Protein 1VJW (pdb70)

Foldseek 3Di:
DFKDFAQVQFQLPCQLCVQPVCQWDRDPVSGIDGNCRDDDDPSLVVSQVPRPRNRMDDD

Solvent-accessible surface area: 3542 Å² total; per-residue (Å²): 55,99,1,112,39,80,57,144,32,16,116,17,69,10,53,11,63,125,80,0,80,90,0,0,71,60,17,166,119,35,73,18,99,32,77,60,70,116,9,118,55,96,33,0,114,81,0,19,128,52,24,81,63,56,5,13,55,37,139

Structure (mmCIF, N/CA/C/O backbone):
data_1VJW
#
_entry.id   1VJW
#
_cell.length_a   29.630
_cell.length_b   38.020
_cell.length_c   44.360
_cell.angle_alpha   90.00
_cell.angle_beta   90.00
_cell.angle_gamma   90.00
#
_symmetry.space_group_name_H-M   'P 21 21 21'
#
loop_
_entity.id
_entity.type
_entity.pdbx_description
1 polymer FERREDOXIN(A)
2 non-polymer 'IRON/SULFUR CLUSTER'
3 water water
#
loop_
_atom_site.group_PDB
_atom_site.id
_atom_site.type_symbol
_atom_site.label_atom_id
_atom_site.label_alt_id
_atom_site.label_comp_id
_atom_site.label_asym_id
_atom_site.label_entity_id
_atom_site.label_seq_id
_atom_site.pdbx_PDB_ins_code
_atom_site.Cartn_x
_atom_site.Cartn_y
_atom_site.Cartn_z
_atom_site.occupancy
_atom_site.B_iso_or_equiv
_atom_site.auth_seq_id
_atom_site.auth_comp_id
_atom_site.auth_asym_id
_atom_site.auth_atom_id
_atom_site.pdbx_PDB_model_num
ATOM 1 N N . MET A 1 1 ? 3.330 25.585 23.535 1.00 24.55 1 MET A N 1
ATOM 2 C CA . MET A 1 1 ? 2.570 24.384 23.976 1.00 22.48 1 MET A CA 1
ATOM 3 C C . MET A 1 1 ? 3.527 23.228 24.226 1.00 18.84 1 MET A C 1
ATOM 4 O O . MET A 1 1 ? 4.518 23.071 23.514 1.00 19.70 1 MET A O 1
ATOM 9 N N . LYS A 1 2 ? 3.249 22.463 25.273 1.00 18.06 2 LYS A N 1
ATOM 10 C CA . LYS A 1 2 ? 4.029 21.281 25.626 1.00 20.83 2 LYS A CA 1
ATOM 11 C C . LYS A 1 2 ? 3.308 20.134 24.935 1.00 15.07 2 LYS A C 1
ATOM 12 O O . LYS A 1 2 ? 2.098 19.971 25.080 1.00 15.68 2 LYS A O 1
ATOM 18 N N . VAL A 1 3 ? 4.049 19.359 24.165 1.00 13.84 3 VAL A N 1
ATOM 19 C CA . VAL A 1 3 ? 3.476 18.253 23.430 1.00 12.41 3 VAL A CA 1
ATOM 20 C C . VAL A 1 3 ? 4.088 16.958 23.932 1.00 13.95 3 VAL A C 1
ATOM 21 O O . VAL A 1 3 ? 5.306 16.850 24.039 1.00 15.00 3 VAL A O 1
ATOM 25 N N . ARG A 1 4 ? 3.245 15.989 24.267 1.00 12.64 4 ARG A N 1
ATOM 26 C CA . ARG A 1 4 ? 3.720 14.699 24.747 1.00 12.86 4 ARG A CA 1
ATOM 27 C C . ARG A 1 4 ? 2.899 13.620 24.074 1.00 13.89 4 ARG A C 1
ATOM 28 O O . ARG A 1 4 ? 1.804 13.891 23.577 1.00 13.91 4 ARG A O 1
ATOM 36 N N . VAL A 1 5 ? 3.444 12.408 24.043 1.00 13.33 5 VAL A N 1
ATOM 37 C CA . VAL A 1 5 ? 2.758 11.254 23.468 1.00 13.93 5 VAL A CA 1
ATOM 38 C C . VAL A 1 5 ? 2.876 10.052 24.410 1.00 14.01 5 VAL A C 1
ATOM 39 O O . VAL A 1 5 ? 3.948 9.784 24.967 1.00 14.75 5 VAL A O 1
ATOM 43 N N . ASP A 1 6 ? 1.762 9.359 24.618 1.00 13.92 6 ASP A N 1
ATOM 44 C CA . ASP A 1 6 ? 1.746 8.160 25.446 1.00 14.47 6 ASP A CA 1
ATOM 45 C C . ASP A 1 6 ? 1.924 6.973 24.506 1.00 10.38 6 ASP A C 1
ATOM 46 O O . ASP A 1 6 ? 1.001 6.589 23.792 1.00 12.77 6 ASP A O 1
ATOM 51 N N . ALA A 1 7 ? 3.113 6.391 24.524 1.00 11.27 7 ALA A N 1
ATOM 52 C CA . ALA A 1 7 ? 3.430 5.251 23.676 1.00 14.66 7 ALA A CA 1
ATOM 53 C C . ALA A 1 7 ? 2.430 4.105 23.774 1.00 17.92 7 ALA A C 1
ATOM 54 O O . ALA A 1 7 ? 2.149 3.457 22.780 1.00 19.88 7 ALA A O 1
ATOM 56 N N . ASP A 1 8 ? 1.877 3.856 24.960 1.00 20.81 8 ASP A N 1
ATOM 57 C CA . ASP A 1 8 ? 0.908 2.765 25.136 1.00 21.51 8 ASP A CA 1
ATOM 58 C C . ASP A 1 8 ? -0.416 2.962 24.389 1.00 19.23 8 ASP A C 1
ATOM 59 O O . ASP A 1 8 ? -1.054 1.988 23.970 1.00 18.88 8 ASP A O 1
ATOM 64 N N . ALA A 1 9 ? -0.814 4.218 24.219 1.00 15.37 9 ALA A N 1
ATOM 65 C CA . ALA A 1 9 ? -2.044 4.548 23.517 1.00 13.52 9 ALA A CA 1
ATOM 66 C C . ALA A 1 9 ? -1.789 4.676 22.007 1.00 14.41 9 ALA A C 1
ATOM 67 O O . ALA A 1 9 ? -2.706 4.518 21.206 1.00 15.08 9 ALA A O 1
ATOM 69 N N . CYS A 1 10 ? -0.546 4.948 21.614 1.00 14.00 10 CYS A N 1
ATOM 70 C CA . CYS A 1 10 ? -0.226 5.106 20.197 1.00 13.62 10 CYS A CA 1
ATOM 71 C C . CYS A 1 10 ? -0.321 3.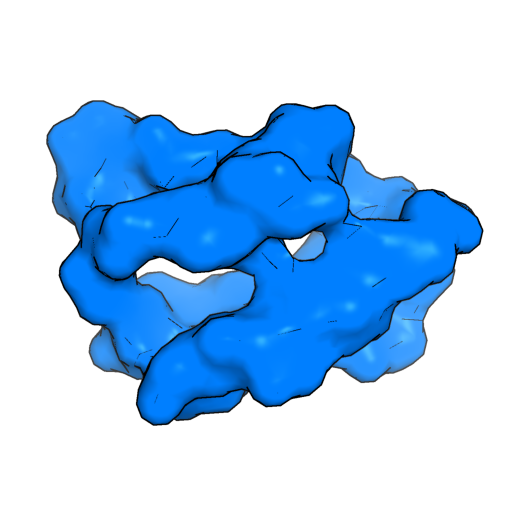802 19.400 1.00 14.80 10 CYS A C 1
ATOM 72 O O . CYS A 1 10 ? 0.277 2.789 19.773 1.00 15.82 10 CYS A O 1
ATOM 75 N N . ILE A 1 11 ? -1.094 3.810 18.318 1.00 11.84 11 ILE A N 1
ATOM 76 C CA . ILE A 1 11 ? -1.224 2.614 17.494 1.00 14.48 11 ILE A CA 1
ATOM 77 C C . ILE A 1 11 ? -0.370 2.690 16.226 1.00 14.78 11 ILE A C 1
ATOM 78 O O . ILE A 1 11 ? -0.432 1.800 15.374 1.00 16.23 11 ILE A O 1
ATOM 83 N N . GLY A 1 12 ? 0.400 3.767 16.095 1.00 14.34 12 GLY A N 1
ATOM 84 C CA . GLY A 1 12 ? 1.270 3.952 14.941 1.00 12.97 12 GLY A CA 1
ATOM 85 C C . GLY A 1 12 ? 0.593 4.202 13.602 1.00 12.94 12 GLY A C 1
ATOM 86 O O . GLY A 1 12 ? 1.166 3.899 12.560 1.00 15.33 12 GLY A O 1
ATOM 87 N N . CYS A 1 13 ? -0.591 4.801 13.615 1.00 11.88 13 CYS A N 1
ATOM 88 C CA . CYS A 1 13 ? -1.319 5.051 12.378 1.00 14.02 13 CYS A CA 1
ATOM 89 C C . CYS A 1 13 ? -0.634 6.074 11.473 1.00 13.83 13 CYS A C 1
ATOM 90 O O . CYS A 1 13 ? -0.659 5.933 10.250 1.00 13.44 13 CYS A O 1
ATOM 93 N N . GLY A 1 14 ? -0.038 7.099 12.080 1.00 14.32 14 GLY A N 1
ATOM 94 C CA . GLY A 1 14 ? 0.661 8.129 11.333 1.00 11.40 14 GLY A CA 1
ATOM 95 C C . GLY A 1 14 ? -0.153 9.370 10.997 1.00 13.62 14 GLY A C 1
ATOM 96 O O . GLY A 1 14 ? 0.340 10.251 10.287 1.00 14.78 14 GLY A O 1
ATOM 97 N N . VAL A 1 15 ? -1.388 9.460 11.481 1.00 12.94 15 VAL A N 1
ATOM 98 C CA . VAL A 1 15 ? -2.229 10.631 11.203 1.00 12.25 15 VAL A CA 1
ATOM 99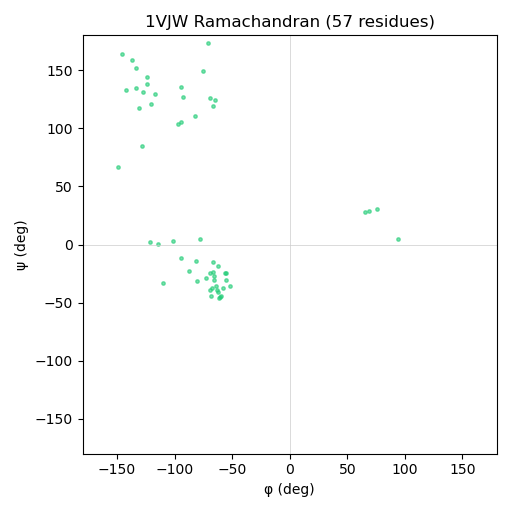 C C . VAL A 1 15 ? -1.590 11.954 11.681 1.00 10.49 15 VAL A C 1
ATOM 100 O O . VAL A 1 15 ? -1.700 12.984 11.004 1.00 10.54 15 VAL A O 1
ATOM 104 N N . CYS A 1 16 ? -0.910 11.927 12.826 1.00 9.14 16 CYS A N 1
ATOM 105 C CA . CYS A 1 16 ? -0.265 13.129 13.359 1.00 10.50 16 CYS A CA 1
ATOM 106 C C . CYS A 1 16 ? 0.851 13.641 12.425 1.00 11.83 16 CYS A C 1
ATOM 107 O O . CYS A 1 16 ? 1.054 14.846 12.279 1.00 12.24 16 CYS A O 1
ATOM 110 N N . GLU A 1 17 ? 1.568 12.718 11.790 1.00 14.23 17 GLU A N 1
ATOM 111 C CA . GLU A 1 17 ? 2.634 13.074 10.861 1.00 14.72 17 GLU A CA 1
ATOM 112 C C . GLU A 1 17 ? 2.025 13.700 9.595 1.00 14.53 17 GLU A C 1
ATOM 113 O O . GLU A 1 17 ? 2.578 14.647 9.027 1.00 14.23 17 GLU A O 1
ATOM 119 N N . ASN A 1 18 ? 0.897 13.154 9.146 1.00 13.46 18 ASN A N 1
ATOM 120 C CA . ASN A 1 18 ? 0.199 13.675 7.968 1.00 14.57 18 ASN A CA 1
ATOM 121 C C . ASN A 1 18 ? -0.214 15.113 8.201 1.00 14.27 18 ASN A C 1
ATOM 122 O O . ASN A 1 18 ? -0.083 15.958 7.319 1.00 15.36 18 ASN A O 1
ATOM 127 N N . LEU A 1 19 ? -0.761 15.364 9.383 1.00 12.83 19 LEU A N 1
ATOM 128 C CA . LEU A 1 19 ? -1.248 16.684 9.752 1.00 12.23 19 LEU A CA 1
ATOM 129 C C . LEU A 1 19 ? -0.233 17.706 10.217 1.00 11.15 19 LEU A C 1
ATOM 130 O O . LEU A 1 19 ? -0.418 18.895 9.990 1.00 14.51 19 LEU A O 1
ATOM 135 N N . CYS A 1 20 ? 0.835 17.251 10.856 1.00 11.26 20 CYS A N 1
ATOM 136 C CA . CYS A 1 20 ? 1.812 18.167 11.428 1.00 12.70 20 CYS A CA 1
ATOM 137 C C . CYS A 1 20 ? 3.196 17.514 11.399 1.00 13.27 20 CYS A C 1
ATOM 138 O O . CYS A 1 20 ? 3.813 17.269 12.441 1.00 10.45 20 CYS A O 1
ATOM 141 N N . PRO A 1 21 ? 3.735 17.301 10.189 1.00 15.68 21 PRO A N 1
ATOM 142 C CA . PRO A 1 21 ? 5.045 16.679 9.956 1.00 16.11 21 PRO A CA 1
ATOM 143 C C . PRO A 1 21 ? 6.238 17.324 10.649 1.00 14.89 21 PRO A C 1
ATOM 144 O O . PRO A 1 21 ? 7.245 16.662 10.882 1.00 17.80 21 PRO A O 1
ATOM 148 N N . ASP A 1 22 ? 6.148 18.609 10.974 1.00 14.99 22 ASP A N 1
ATOM 149 C CA . ASP A 1 22 ? 7.270 19.259 11.645 1.00 17.18 22 ASP A CA 1
ATOM 150 C C . ASP A 1 22 ? 7.269 18.987 13.141 1.00 16.10 22 ASP A C 1
ATOM 151 O O . ASP A 1 22 ? 8.270 19.217 13.815 1.00 16.00 22 ASP A O 1
ATOM 156 N N . VAL A 1 23 ? 6.158 18.483 13.662 1.00 11.21 23 VAL A N 1
ATOM 157 C CA . VAL A 1 23 ? 6.065 18.214 15.088 1.00 13.43 23 VAL A CA 1
ATOM 158 C C . VAL A 1 23 ? 6.034 16.715 15.377 1.00 12.81 23 VAL A C 1
ATOM 159 O O . VAL A 1 23 ? 6.566 16.278 16.391 1.00 12.13 23 VAL A O 1
ATOM 163 N N . PHE A 1 24 ? 5.438 15.934 14.482 1.00 12.72 24 PHE A N 1
ATOM 164 C CA . PHE A 1 24 ? 5.328 14.487 14.675 1.00 12.11 24 PHE A CA 1
ATOM 165 C C . PHE A 1 24 ? 5.919 13.675 13.551 1.00 15.29 24 PHE A C 1
ATOM 166 O O . PHE A 1 24 ? 5.806 14.027 12.372 1.00 16.03 24 PHE A O 1
ATOM 174 N N . GLN A 1 25 ? 6.504 12.547 13.920 1.00 15.31 25 GLN A N 1
ATOM 175 C CA . GLN A 1 25 ? 7.079 11.651 12.942 1.00 17.99 25 GLN A CA 1
ATOM 176 C C . GLN A 1 25 ? 6.809 10.230 13.397 1.00 16.13 25 GLN A C 1
ATOM 177 O O . GLN A 1 25 ? 6.953 9.923 14.573 1.00 16.69 25 GLN A O 1
ATOM 183 N N . LEU A 1 26 ? 6.341 9.392 12.479 1.00 13.98 26 LEU A N 1
ATOM 184 C CA . LEU A 1 26 ? 6.081 8.002 12.780 1.00 16.10 26 LEU A CA 1
ATOM 185 C C . LEU A 1 26 ? 7.439 7.302 12.672 1.00 22.40 26 LEU A C 1
ATOM 186 O O . LEU A 1 26 ? 8.019 7.223 11.590 1.00 24.01 26 LEU A O 1
ATOM 191 N N . GLY A 1 27 ? 7.977 6.870 13.809 1.00 26.29 27 GLY A N 1
ATOM 192 C CA . GLY A 1 27 ? 9.264 6.193 13.820 1.00 30.67 27 GLY A CA 1
ATOM 193 C C . GLY A 1 27 ? 9.242 4.786 13.229 1.00 32.92 27 GLY A C 1
ATOM 194 O O . GLY A 1 27 ? 8.175 4.229 12.941 1.00 32.87 27 GLY A O 1
ATOM 195 N N . ASP A 1 28 ? 10.424 4.186 13.093 1.00 35.60 28 ASP A N 1
ATOM 196 C CA . ASP A 1 28 ? 10.547 2.836 12.529 1.00 38.99 28 ASP A CA 1
ATOM 197 C C . ASP A 1 28 ? 9.919 1.752 13.400 1.00 34.89 28 ASP A C 1
ATOM 198 O O . ASP A 1 28 ? 9.488 0.706 12.899 1.00 34.52 28 ASP A O 1
ATOM 203 N N . ASP A 1 29 ? 9.871 2.007 14.704 1.00 29.01 29 ASP A N 1
ATOM 204 C CA . ASP A 1 29 ? 9.287 1.062 15.645 1.00 24.96 29 ASP A CA 1
ATOM 205 C C . ASP A 1 29 ? 7.753 1.092 15.639 1.00 24.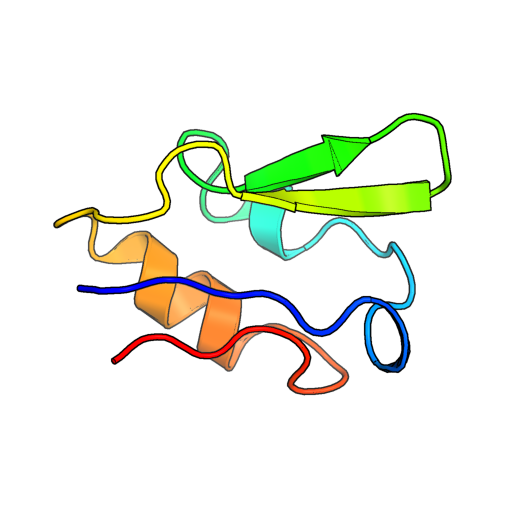84 29 ASP A C 1
ATOM 206 O O . ASP A 1 29 ? 7.112 0.438 16.463 1.00 26.91 29 ASP A O 1
ATOM 211 N N . GLY A 1 30 ? 7.172 1.874 14.733 1.00 22.27 30 GLY A N 1
ATOM 212 C CA . GLY A 1 30 ? 5.728 1.959 14.652 1.00 19.63 30 GLY A CA 1
ATOM 213 C C . GLY A 1 30 ? 5.094 2.801 15.747 1.00 22.47 30 GLY A C 1
ATOM 214 O O . GLY A 1 30 ? 3.976 2.520 16.174 1.00 23.15 30 GLY A O 1
ATOM 215 N N . LYS A 1 31 ? 5.813 3.809 16.231 1.00 19.70 31 LYS A N 1
ATOM 216 C CA . LYS A 1 31 ? 5.294 4.698 17.274 1.00 18.41 31 LYS A CA 1
ATOM 217 C C . LYS A 1 31 ? 5.583 6.143 16.872 1.00 17.02 31 LYS A C 1
ATOM 218 O O . LYS A 1 31 ? 6.547 6.414 16.144 1.00 18.74 31 LYS A O 1
ATOM 224 N N . ALA A 1 32 ? 4.745 7.066 17.324 1.00 11.81 32 ALA A N 1
ATOM 225 C CA . ALA A 1 32 ? 4.959 8.460 17.011 1.00 12.55 32 ALA A CA 1
ATOM 226 C C . ALA A 1 32 ? 6.1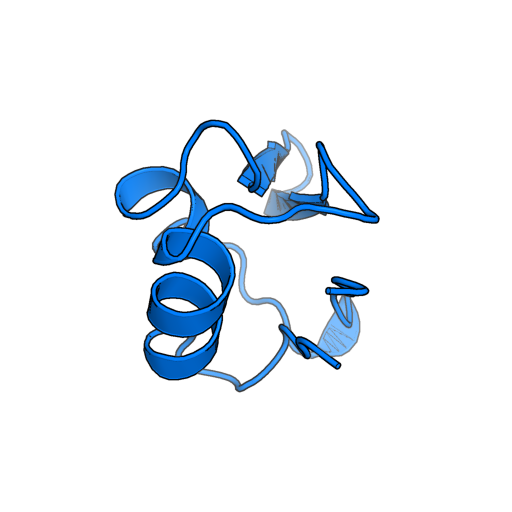04 9.019 17.856 1.00 13.13 32 ALA A C 1
ATOM 227 O O . ALA A 1 32 ? 6.354 8.579 18.977 1.00 14.45 32 ALA A O 1
ATOM 229 N N . LYS A 1 33 ? 6.812 9.980 17.287 1.00 14.07 33 LYS A N 1
ATOM 230 C CA . LYS A 1 33 ? 7.927 10.642 17.938 1.00 15.33 33 LYS A CA 1
ATOM 231 C C . LYS A 1 33 ? 7.590 12.132 17.904 1.00 15.44 33 LYS A C 1
ATOM 232 O O . LYS A 1 33 ? 7.063 12.618 16.901 1.00 14.57 33 LYS A O 1
ATOM 238 N N . VAL A 1 34 ? 7.848 12.835 19.001 1.00 13.65 34 VAL A N 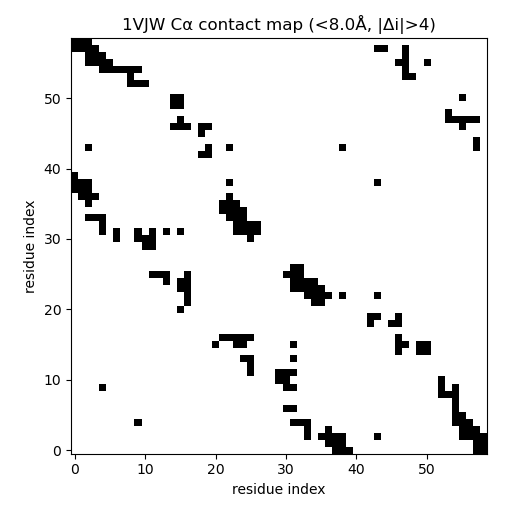1
ATOM 239 C CA . VAL A 1 34 ? 7.579 14.270 19.089 1.00 12.96 34 VAL A CA 1
ATOM 240 C C . VAL A 1 34 ? 8.875 15.029 18.802 1.00 14.20 34 VAL A C 1
ATOM 241 O O . VAL A 1 34 ? 9.765 15.110 19.654 1.00 12.96 34 VAL A O 1
ATOM 245 N N . LEU A 1 35 ? 8.960 15.588 17.599 1.00 13.55 35 LEU A N 1
ATOM 246 C CA . LEU A 1 35 ? 10.132 16.335 17.139 1.00 15.45 35 LEU A CA 1
ATOM 247 C C . LEU A 1 35 ? 10.273 17.707 17.796 1.00 16.16 35 LEU A C 1
ATOM 248 O O . LEU A 1 35 ? 11.387 18.218 17.938 1.00 18.74 35 LEU A O 1
ATOM 253 N N . GLN A 1 36 ? 9.147 18.300 18.188 1.00 14.08 36 GLN A N 1
ATOM 254 C CA . GLN A 1 36 ? 9.130 19.604 18.843 1.00 15.18 36 GLN A CA 1
ATOM 255 C C . GLN A 1 36 ? 8.306 19.494 20.126 1.00 17.32 36 GLN A C 1
ATOM 256 O O . GLN A 1 36 ? 7.109 19.786 20.136 1.00 17.21 36 GLN A O 1
ATOM 262 N N . PRO A 1 37 ? 8.936 19.056 21.229 1.00 16.40 37 PRO A N 1
ATOM 263 C CA . PRO A 1 37 ? 8.276 18.890 22.531 1.00 16.73 37 PRO A CA 1
ATOM 264 C C . PRO A 1 37 ? 7.611 20.165 23.043 1.00 14.81 37 PRO A C 1
ATOM 265 O O . PRO A 1 37 ? 6.686 20.120 23.855 1.00 17.31 37 PRO A O 1
ATOM 269 N N . GLU A 1 38 ? 8.112 21.299 22.579 1.00 15.76 38 GLU A N 1
ATOM 270 C CA . GLU A 1 38 ? 7.562 22.598 22.932 1.00 21.18 38 GLU A CA 1
ATOM 271 C C . GLU A 1 38 ? 7.427 23.271 21.573 1.00 21.95 38 GLU A C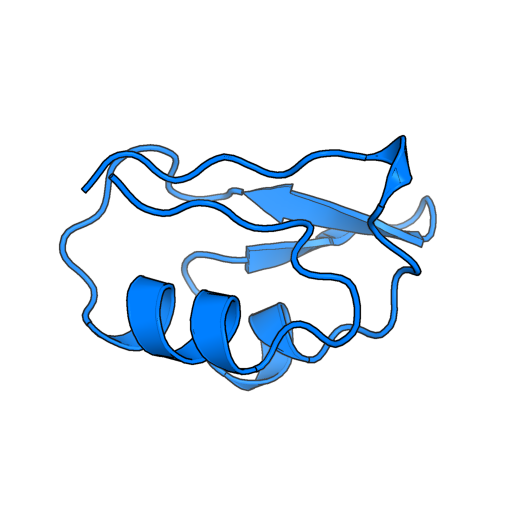 1
ATOM 272 O O . GLU A 1 38 ? 8.418 23.438 20.857 1.00 23.23 38 GLU A O 1
ATOM 278 N N . THR A 1 39 ? 6.204 23.603 21.185 1.00 20.99 39 THR A N 1
ATOM 279 C CA . THR A 1 39 ? 5.995 24.215 19.881 1.00 20.26 39 THR A CA 1
ATOM 280 C C . THR A 1 39 ? 4.867 25.228 19.929 1.00 22.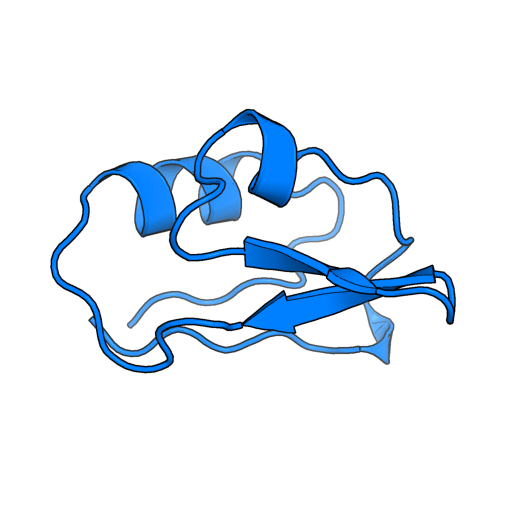08 39 THR A C 1
ATOM 281 O O . THR A 1 39 ? 4.093 25.260 20.890 1.00 23.10 39 THR A O 1
ATOM 285 N N . ASP A 1 40 ? 4.811 26.081 18.909 1.00 22.04 40 ASP A N 1
ATOM 286 C CA . ASP A 1 40 ? 3.762 27.090 18.796 1.00 23.93 40 ASP A CA 1
ATOM 287 C C . ASP A 1 40 ? 2.890 26.790 17.577 1.00 22.32 40 ASP A C 1
ATOM 288 O O . ASP A 1 40 ? 1.929 27.515 17.298 1.00 22.35 40 ASP A O 1
ATOM 293 N N . LEU A 1 41 ? 3.216 25.714 16.862 1.00 19.99 41 LEU A N 1
ATOM 294 C CA . LEU A 1 41 ? 2.464 25.344 15.670 1.00 17.00 41 LEU A CA 1
ATOM 295 C C . LEU A 1 41 ? 1.040 24.906 15.959 1.00 15.49 41 LEU A C 1
ATOM 296 O O . LEU A 1 41 ? 0.811 23.946 16.691 1.00 14.45 41 LEU A O 1
ATOM 301 N N . PRO A 1 42 ? 0.057 25.628 15.399 1.00 14.91 42 PRO A N 1
ATOM 302 C CA . PRO A 1 42 ? -1.360 25.305 15.588 1.00 15.46 42 PRO A CA 1
ATOM 303 C C . PRO A 1 42 ? -1.674 23.857 15.191 1.00 16.51 42 PRO A C 1
ATOM 304 O O . PRO A 1 42 ? -2.575 23.245 15.774 1.00 15.20 42 PRO A O 1
ATOM 308 N N . CYS A 1 43 ? -0.936 23.297 14.225 1.00 12.91 43 CYS A N 1
ATOM 309 C CA . CYS A 1 43 ? -1.193 21.920 13.819 1.00 10.55 43 CYS A CA 1
ATOM 310 C C . CYS A 1 43 ? -0.970 20.883 14.927 1.00 12.47 43 CYS A C 1
ATOM 311 O O . CYS A 1 43 ? -1.495 19.777 14.828 1.00 13.35 43 CYS A O 1
ATOM 314 N N . ALA A 1 44 ? -0.232 21.229 15.987 1.00 11.41 44 ALA A N 1
ATOM 315 C CA . ALA A 1 44 ? -0.008 20.287 17.092 1.00 12.90 44 ALA A CA 1
ATOM 316 C C . ALA A 1 44 ? -1.353 19.950 17.757 1.00 13.82 44 ALA A C 1
ATOM 317 O O . ALA A 1 44 ? -1.618 18.799 18.103 1.00 12.18 44 ALA A O 1
ATOM 319 N N . LYS A 1 45 ? -2.209 20.963 17.894 1.00 14.19 45 LYS A N 1
ATOM 320 C CA . LYS A 1 45 ? -3.538 20.808 18.485 1.00 15.52 45 LYS A CA 1
ATOM 321 C C . LYS A 1 45 ? -4.422 19.984 17.567 1.00 15.70 45 LYS A C 1
ATOM 322 O O . LYS A 1 45 ? -5.172 19.122 18.015 1.00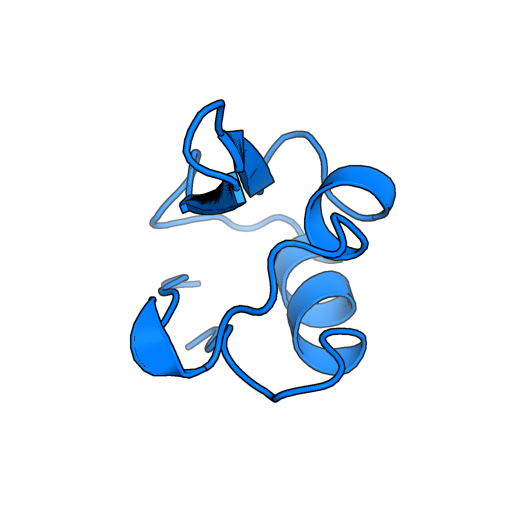 16.44 45 LYS A O 1
ATOM 328 N N . ASP A 1 46 ? -4.365 20.287 16.278 1.00 16.51 46 ASP A N 1
ATOM 329 C CA . ASP A 1 46 ? -5.144 19.556 15.286 1.00 20.57 46 ASP A CA 1
ATOM 330 C C . ASP A 1 46 ? -4.780 18.060 15.276 1.00 15.84 46 ASP A C 1
ATOM 331 O O . ASP A 1 46 ? -5.651 17.196 15.213 1.00 15.62 46 ASP A O 1
ATOM 336 N N . ALA A 1 47 ? -3.489 17.763 15.327 1.00 12.50 47 ALA A N 1
ATOM 337 C CA . ALA A 1 47 ? -3.035 16.381 15.338 1.00 14.14 47 ALA A CA 1
ATOM 338 C C . ALA A 1 47 ? -3.551 15.681 16.587 1.00 12.12 47 ALA A C 1
ATOM 339 O O . ALA A 1 47 ? -3.963 14.527 16.525 1.00 15.53 47 ALA A O 1
ATOM 341 N N . ALA A 1 48 ? -3.516 16.379 17.719 1.00 12.09 48 ALA A N 1
ATOM 342 C CA . ALA A 1 48 ? -3.997 15.821 18.980 1.00 14.36 48 ALA A CA 1
ATOM 343 C C . ALA A 1 48 ? -5.480 15.477 18.877 1.00 14.90 48 ALA A C 1
ATOM 344 O O . ALA A 1 48 ? -5.905 14.388 19.280 1.00 16.50 48 ALA A O 1
ATOM 346 N N . ASP A 1 49 ? -6.263 16.403 18.323 1.00 14.58 49 ASP A N 1
ATOM 347 C CA . ASP A 1 49 ? -7.701 16.195 18.163 1.00 15.60 49 ASP A CA 1
ATOM 348 C C . ASP A 1 49 ? -8.032 15.083 17.166 1.00 16.12 49 ASP A C 1
ATOM 349 O O . ASP A 1 49 ? -9.109 14.480 17.227 1.00 20.15 49 ASP A O 1
ATOM 354 N N . SER A 1 50 ? -7.105 14.798 16.259 1.00 13.41 50 SER A N 1
ATOM 355 C CA . SER A 1 50 ? -7.320 13.767 15.260 1.00 14.30 50 SER A CA 1
ATOM 356 C C . SER A 1 50 ? -6.773 12.405 15.639 1.00 15.41 50 SER A C 1
ATOM 357 O O . SER A 1 50 ? -7.049 11.428 14.943 1.00 16.51 50 SER A O 1
ATOM 360 N N . CYS A 1 51 ? -5.973 12.334 16.699 1.00 11.82 51 CYS A N 1
ATOM 361 C CA . CYS A 1 51 ? -5.410 11.059 17.118 1.00 13.50 51 CYS A CA 1
ATOM 362 C C . CYS A 1 51 ? -6.571 10.170 17.548 1.00 12.29 51 CYS A C 1
ATOM 363 O O . CYS A 1 51 ? -7.356 10.552 18.423 1.00 17.75 51 CYS A O 1
ATOM 366 N N . PRO A 1 52 ? -6.690 8.974 16.947 1.00 12.55 52 PRO A N 1
ATOM 367 C CA . PRO A 1 52 ? -7.760 8.011 17.228 1.00 12.75 52 PRO A CA 1
ATOM 368 C C . PRO A 1 52 ? -7.796 7.371 18.616 1.00 13.42 52 PRO A C 1
ATOM 369 O O . PRO A 1 52 ? -8.822 6.800 19.009 1.00 11.71 52 PRO A O 1
ATOM 373 N N . THR A 1 53 ? -6.703 7.483 19.368 1.00 12.77 53 THR A N 1
ATOM 374 C CA . THR A 1 53 ? -6.641 6.886 20.702 1.00 13.45 53 THR A CA 1
ATOM 375 C C . THR A 1 53 ? -6.352 7.922 21.800 1.00 11.63 53 THR A C 1
ATOM 376 O O . THR A 1 53 ? -6.194 7.566 22.970 1.00 13.27 53 THR A O 1
ATOM 380 N N . GLY A 1 54 ? -6.249 9.192 21.414 1.00 12.03 54 GLY A N 1
ATOM 381 C CA . GLY A 1 54 ? -5.970 10.256 22.370 1.00 11.20 54 GLY A CA 1
ATOM 382 C C . GLY A 1 54 ? -4.588 10.151 23.004 1.00 12.60 54 GLY A C 1
ATOM 383 O O . GLY A 1 54 ? -4.365 10.634 24.114 1.00 13.76 54 GLY A O 1
ATOM 384 N N . ALA A 1 55 ? -3.645 9.555 22.282 1.00 12.26 55 ALA A N 1
ATOM 385 C CA . ALA A 1 55 ? -2.289 9.356 22.783 1.00 12.48 55 ALA A CA 1
ATOM 386 C C . ALA A 1 55 ? -1.491 10.638 22.915 1.00 12.18 55 ALA A C 1
ATOM 387 O O . ALA A 1 55 ? -0.517 10.680 23.658 1.00 13.93 55 ALA A O 1
ATOM 389 N N . ILE A 1 56 ? -1.865 11.653 22.140 1.00 12.84 56 ILE A N 1
ATOM 390 C CA . ILE A 1 56 ? -1.183 12.940 22.157 1.00 12.28 56 ILE A CA 1
ATOM 391 C C . ILE A 1 56 ? -1.870 13.923 23.105 1.00 14.50 56 ILE A C 1
ATOM 392 O O . ILE A 1 56 ? -3.098 14.043 23.117 1.00 12.85 56 ILE A O 1
ATOM 397 N N . SER A 1 57 ? -1.075 14.623 23.899 1.00 13.22 57 SER A N 1
ATOM 398 C CA . SER A 1 57 ? -1.612 15.632 24.794 1.00 17.32 57 SER A CA 1
ATOM 399 C C . SER A 1 57 ? -0.837 16.919 24.530 1.00 19.01 57 SER A C 1
ATOM 400 O O . SER A 1 57 ? 0.394 16.905 24.400 1.00 18.14 57 SER A O 1
ATOM 403 N N . VAL A 1 58 ? -1.566 18.015 24.359 1.00 20.84 58 VAL A N 1
ATOM 404 C CA . VAL A 1 58 ? -0.951 19.309 24.109 1.00 23.36 58 VAL A CA 1
ATOM 405 C C . VAL A 1 58 ? -1.423 20.209 25.246 1.00 26.22 58 VAL A C 1
ATOM 406 O O . VAL A 1 58 ? -2.630 20.336 25.481 1.00 24.54 58 VAL A O 1
ATOM 410 N N . GLU A 1 59 ? -0.471 20.749 26.001 1.00 27.89 59 GLU A N 1
ATOM 411 C CA . GLU A 1 59 ? -0.778 21.623 27.130 1.00 35.84 59 GLU A CA 1
ATOM 412 C C . GLU A 1 59 ? -0.286 23.047 26.873 1.00 39.10 59 GLU A C 1
#

InterPro domains:
  IPR001080 3Fe-4S ferredoxin [PR00352] (5-16)
  IPR001080 3Fe-4S ferredoxin [PR00352] (16-26)
  IPR001080 3Fe-4S ferredoxin [PR00352] (44-56)
  IPR017896 4Fe-4S ferredoxin-type, iron-sulphur binding domain [PS51379] (1-29)
  IPR017900 4Fe-4S ferredoxin, iron-sulphur binding, conserved site [PS00198] (10-21)
  IPR051269 Iron-sulfur cluster electron transport [PTHR36923] (1-60)

Radius of gyration: 9.66 Å; Cα contacts (8 Å, |Δi|>4): 112; chains: 1; bounding box: 18×26×19 Å

Secondary structure (P-SEA, 3-state):
cbbbbccccccccccccccccccccccccccccccccccccaaaaaaaaaccccccccc

Sequence (59 aa):
MKVRVDADACIGCGVCENLCPDVFQLGDDGKAKVLQPETDLPCAKDAADSCPTGAISVE

CATH classification: 3.30.70.20

Organism: Thermotoga maritima (strain ATCC 43589 / DSM 3109 / JCM 10099 / NBRC 100826 / MSB8) (NCBI:txid243274)

B-factor: mean 20.69, std 10.21, range [8.53, 56.76]

Nearest PDB structures (foldseek):
  1vjw-assembly1_A  TM=1.017E+00  e=4.248E-13  Thermotoga maritima
  3pni-assembly1_A  TM=9.341E-01  e=1.315E-06  Pyrococcus furiosus
  4dhv-assembly1_A  TM=9.219E-01  e=1.907E-06  Pyrococcus furiosus DSM 3638
  1siz-assembly1_C  TM=9.340E-01  e=2.766E-06  Pyrococcus furiosus
  4id8-assembly1_A  TM=8.369E-01  e=8.459E-05  Rhodopseudomonas palustris HaA2